Protein AF-D2Z593-F1 (afdb_monomer_lite)

pLDDT: mean 83.23, std 17.72, range [41.41, 95.75]

InterPro domains:
  IPR003607 HD/PDEase domain [cd00077] (1-49)
  IPR037522 HD-GYP domain [PF13487] (2-49)
  IPR037522 HD-GYP domain [PS51832] (1-62)
  IPR052020 Cyclic di-GMP and 3'3'-cGAMP-specific phosphodiesterases [PTHR45228] (1-47)

Structure (mmCIF, N/CA/C/O backbone):
data_AF-D2Z593-F1
#
_entry.id   AF-D2Z593-F1
#
loop_
_atom_site.group_PDB
_atom_site.id
_atom_site.type_symbol
_atom_site.label_atom_id
_atom_site.label_alt_id
_atom_site.label_comp_id
_atom_site.label_asym_id
_atom_site.label_entity_id
_atom_site.label_seq_id
_atom_site.pdbx_PDB_ins_code
_atom_site.Cartn_x
_atom_site.Cartn_y
_atom_site.Cartn_z
_atom_site.occupancy
_atom_site.B_iso_or_equiv
_atom_site.auth_seq_id
_atom_site.auth_comp_id
_atom_site.auth_asym_id
_atom_site.auth_atom_id
_atom_site.pdbx_PDB_model_num
ATOM 1 N N . MET A 1 1 ? -4.412 13.837 -4.465 1.00 74.56 1 MET A N 1
ATOM 2 C CA . MET A 1 1 ? -3.368 12.797 -4.632 1.00 74.56 1 MET A CA 1
ATOM 3 C C . MET A 1 1 ? -3.798 11.373 -4.244 1.00 74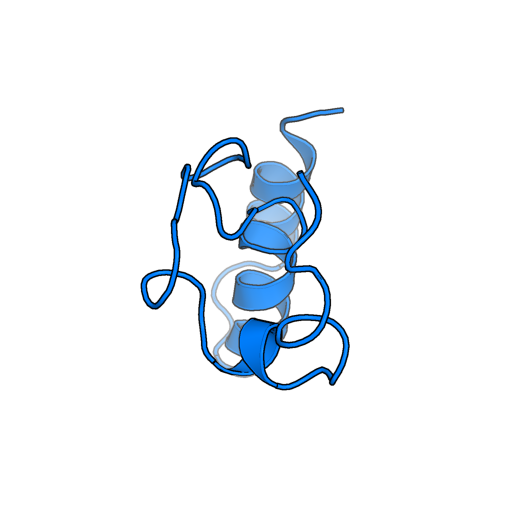.56 1 MET A C 1
ATOM 5 O O . MET A 1 1 ? -2.960 10.490 -4.285 1.00 74.56 1 MET A O 1
ATOM 9 N N . ARG A 1 2 ? -5.074 11.078 -3.938 1.00 84.25 2 ARG A N 1
ATOM 10 C CA . ARG A 1 2 ? -5.520 9.779 -3.374 1.00 84.25 2 ARG A CA 1
ATOM 11 C C . ARG A 1 2 ? -5.269 8.530 -4.246 1.00 84.25 2 ARG A C 1
ATOM 13 O O . ARG A 1 2 ? -5.269 7.429 -3.723 1.00 84.25 2 ARG A O 1
ATOM 20 N N . ARG A 1 3 ? -5.042 8.712 -5.553 1.00 92.50 3 ARG A N 1
ATOM 21 C CA . ARG A 1 3 ? -4.759 7.642 -6.529 1.00 92.50 3 ARG A CA 1
ATOM 22 C C . ARG A 1 3 ? -3.277 7.351 -6.773 1.00 92.50 3 ARG A C 1
ATOM 24 O O . ARG A 1 3 ? -2.963 6.421 -7.498 1.00 92.50 3 ARG A O 1
ATOM 31 N N . HIS A 1 4 ? -2.355 8.120 -6.189 1.00 94.94 4 HIS A N 1
ATOM 32 C CA . HIS A 1 4 ? -0.928 7.830 -6.371 1.00 94.94 4 HIS A CA 1
ATOM 33 C C . HIS A 1 4 ? -0.488 6.433 -5.890 1.00 94.94 4 HIS A C 1
ATOM 35 O O . HIS A 1 4 ? 0.481 5.945 -6.463 1.00 94.94 4 HIS A O 1
ATOM 41 N N . PRO A 1 5 ? -1.151 5.767 -4.915 1.00 93.94 5 PRO A N 1
ATOM 42 C CA . PRO A 1 5 ? -0.856 4.369 -4.614 1.00 93.94 5 PRO A CA 1
ATOM 43 C C . PRO A 1 5 ? -1.026 3.470 -5.841 1.00 93.94 5 PRO A C 1
ATOM 45 O O . PRO A 1 5 ? -0.147 2.661 -6.116 1.00 93.94 5 PRO A O 1
ATOM 48 N N . ASP A 1 6 ? -2.102 3.670 -6.610 1.00 93.25 6 ASP A N 1
ATOM 49 C CA . ASP A 1 6 ? -2.382 2.907 -7.831 1.00 93.25 6 ASP A CA 1
ATOM 50 C C . ASP A 1 6 ? -1.295 3.174 -8.880 1.00 93.25 6 ASP A C 1
ATOM 52 O O . ASP A 1 6 ? -0.677 2.249 -9.392 1.00 93.25 6 ASP A O 1
ATOM 56 N N . TYR A 1 7 ? -0.979 4.450 -9.123 1.00 95.31 7 TYR A N 1
ATOM 57 C CA . TYR A 1 7 ? 0.053 4.819 -10.096 1.00 95.31 7 TYR A CA 1
ATOM 58 C C . TYR A 1 7 ? 1.441 4.297 -9.706 1.00 95.31 7 TYR A C 1
ATOM 60 O O . TYR A 1 7 ? 2.244 3.968 -10.571 1.00 95.31 7 TYR A O 1
ATOM 68 N N . ALA A 1 8 ? 1.742 4.215 -8.407 1.00 93.75 8 ALA A N 1
ATOM 69 C CA . ALA A 1 8 ? 2.990 3.635 -7.933 1.00 93.75 8 ALA A CA 1
ATOM 70 C C . ALA A 1 8 ? 3.067 2.133 -8.241 1.00 93.75 8 ALA A C 1
ATOM 72 O O . ALA A 1 8 ? 4.135 1.664 -8.618 1.00 93.75 8 ALA A O 1
ATOM 73 N N . VAL A 1 9 ? 1.960 1.390 -8.137 1.00 94.31 9 VAL A N 1
ATOM 74 C CA . VAL A 1 9 ? 1.913 -0.020 -8.565 1.00 94.31 9 VAL A CA 1
ATOM 75 C C . VAL A 1 9 ? 2.165 -0.138 -10.058 1.00 94.31 9 VAL A C 1
ATOM 77 O O . VAL A 1 9 ? 3.014 -0.933 -10.454 1.00 94.31 9 VAL A O 1
ATOM 80 N N . ASP A 1 10 ? 1.501 0.696 -10.861 1.00 95.19 10 ASP A N 1
ATOM 81 C CA . ASP A 1 10 ? 1.673 0.699 -12.316 1.00 95.19 10 ASP A CA 1
ATOM 82 C C . ASP A 1 10 ? 3.141 0.950 -12.709 1.00 95.19 10 ASP A C 1
ATOM 84 O O . ASP A 1 10 ? 3.666 0.315 -13.621 1.00 95.19 10 ASP A O 1
ATOM 88 N N . ILE A 1 11 ? 3.833 1.845 -11.991 1.00 95.75 11 ILE A N 1
ATOM 89 C CA . ILE A 1 11 ? 5.259 2.144 -12.204 1.00 95.75 11 ILE A CA 1
ATOM 90 C C . ILE A 1 11 ? 6.161 0.990 -11.747 1.00 95.75 11 ILE A C 1
ATOM 92 O O . ILE A 1 11 ? 7.164 0.701 -12.399 1.00 95.75 11 ILE A O 1
ATOM 96 N N . LEU A 1 12 ? 5.845 0.353 -10.617 1.00 95.25 12 LEU A N 1
ATOM 97 C CA . LEU A 1 12 ? 6.639 -0.749 -10.068 1.00 95.25 12 LEU A CA 1
ATOM 98 C C . LEU A 1 12 ? 6.532 -2.022 -10.924 1.00 95.25 12 LEU A C 1
ATOM 100 O O . LEU A 1 12 ? 7.468 -2.825 -10.928 1.00 95.25 12 LEU A O 1
ATOM 104 N N . GLY A 1 13 ? 5.422 -2.207 -11.646 1.00 94.06 13 GLY A N 1
ATOM 105 C CA . GLY A 1 13 ? 5.154 -3.404 -12.445 1.00 94.06 13 GLY A CA 1
ATOM 106 C C . GLY A 1 13 ? 5.129 -4.681 -11.599 1.00 94.06 13 GLY A C 1
ATOM 107 O O . GLY A 1 13 ? 5.077 -4.614 -10.373 1.00 94.06 13 GLY A O 1
ATOM 108 N N . ASP A 1 14 ? 5.227 -5.852 -12.233 1.00 94.44 14 ASP A N 1
ATOM 109 C CA . ASP A 1 14 ? 4.967 -7.157 -11.588 1.00 94.44 14 ASP A CA 1
ATOM 110 C C . ASP A 1 14 ? 6.228 -7.955 -11.206 1.00 94.44 14 ASP A C 1
ATOM 112 O O . ASP A 1 14 ? 6.178 -9.160 -10.975 1.00 94.44 14 ASP A O 1
ATOM 116 N N . SER A 1 15 ? 7.389 -7.302 -11.108 1.00 94.62 15 SER A N 1
ATOM 117 C CA . SER A 1 15 ? 8.629 -7.978 -10.690 1.00 94.62 15 SER A CA 1
ATOM 118 C C . SER A 1 15 ? 8.501 -8.559 -9.277 1.00 94.62 15 SER A C 1
ATOM 120 O O . SER A 1 15 ? 8.108 -7.839 -8.354 1.00 94.62 15 SER A O 1
ATOM 122 N N . GLU A 1 16 ? 8.874 -9.826 -9.072 1.00 93.75 16 GLU A N 1
ATOM 123 C CA . GLU A 1 16 ? 8.854 -10.476 -7.748 1.00 93.75 16 GLU A CA 1
ATOM 124 C C . GLU A 1 16 ? 9.714 -9.723 -6.722 1.00 93.75 16 GLU A C 1
ATOM 126 O O . GLU A 1 16 ? 9.319 -9.552 -5.570 1.00 93.75 16 GLU A O 1
ATOM 131 N N . TRP A 1 17 ? 10.84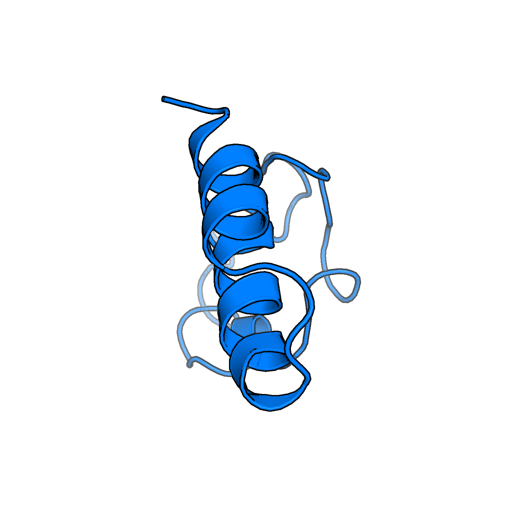3 -9.160 -7.161 1.00 95.19 17 TRP A N 1
ATOM 132 C CA . TRP A 1 17 ? 11.747 -8.369 -6.319 1.00 95.19 17 TRP A CA 1
ATOM 133 C C . TRP A 1 17 ? 11.107 -7.091 -5.762 1.00 95.19 17 TRP A C 1
ATOM 135 O O . TRP A 1 17 ? 11.573 -6.549 -4.761 1.00 95.19 17 TRP A O 1
ATOM 145 N N . LEU A 1 18 ? 10.044 -6.600 -6.405 1.00 95.44 18 LEU A N 1
ATOM 146 C CA . LEU A 1 18 ? 9.330 -5.381 -6.024 1.00 95.44 18 LEU A CA 1
ATOM 147 C C . LEU A 1 18 ? 8.009 -5.659 -5.300 1.00 95.44 18 LEU A C 1
ATOM 149 O O . LEU A 1 18 ? 7.291 -4.715 -4.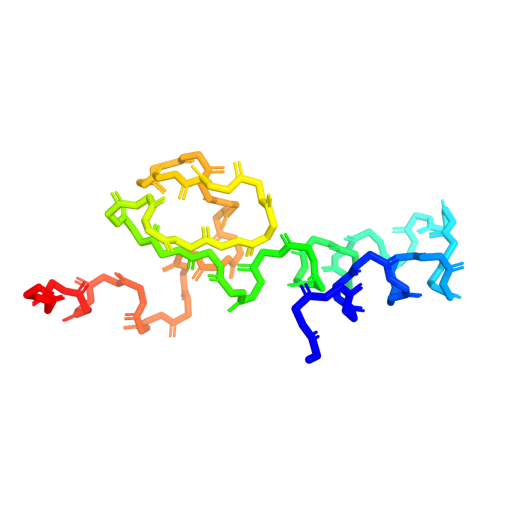976 1.00 95.44 18 LEU A O 1
ATOM 153 N N . GLU A 1 19 ? 7.698 -6.918 -4.987 1.00 93.25 19 GLU A N 1
ATOM 154 C CA . GLU A 1 19 ? 6.454 -7.284 -4.300 1.00 93.25 19 GLU A CA 1
ATOM 155 C C . GLU A 1 19 ? 6.297 -6.546 -2.969 1.00 93.25 19 GLU A C 1
ATOM 157 O O . GLU A 1 19 ? 5.258 -5.946 -2.693 1.00 93.25 19 GLU A O 1
ATOM 162 N N . MET A 1 20 ? 7.373 -6.469 -2.186 1.00 93.12 20 MET A N 1
ATOM 163 C CA . MET A 1 20 ? 7.373 -5.717 -0.934 1.00 93.12 20 MET A CA 1
ATOM 164 C C . MET A 1 20 ? 7.077 -4.224 -1.153 1.00 93.12 20 MET A C 1
ATOM 166 O O . MET A 1 20 ? 6.292 -3.625 -0.416 1.00 93.12 20 MET A O 1
ATOM 170 N N . ALA A 1 21 ? 7.669 -3.619 -2.186 1.00 93.81 21 ALA A N 1
ATOM 171 C CA . ALA A 1 21 ? 7.440 -2.216 -2.516 1.00 93.81 21 ALA A CA 1
ATOM 172 C C . ALA A 1 21 ? 5.986 -1.970 -2.948 1.00 93.81 21 ALA A C 1
ATOM 174 O O . ALA A 1 21 ? 5.381 -0.996 -2.501 1.00 93.81 21 ALA A O 1
ATOM 175 N N . ARG A 1 22 ? 5.392 -2.876 -3.740 1.00 94.06 22 ARG A N 1
ATOM 176 C CA . ARG A 1 22 ? 3.968 -2.819 -4.111 1.00 94.06 22 ARG A CA 1
ATOM 177 C C . ARG A 1 22 ? 3.063 -2.931 -2.894 1.00 94.06 22 ARG A C 1
ATOM 179 O O . ARG A 1 22 ? 2.116 -2.153 -2.769 1.00 94.06 22 ARG A O 1
ATOM 186 N N . GLN A 1 23 ? 3.351 -3.847 -1.973 1.00 92.81 23 GLN A N 1
ATOM 187 C CA . GLN A 1 23 ? 2.574 -3.990 -0.740 1.00 92.81 23 GLN A CA 1
ATOM 188 C C . GLN A 1 23 ? 2.623 -2.719 0.110 1.00 92.81 23 GLN A C 1
ATOM 190 O O . GLN A 1 23 ? 1.583 -2.258 0.578 1.00 92.81 23 GLN A O 1
ATOM 195 N N . ILE A 1 24 ? 3.793 -2.092 0.258 1.00 92.44 24 ILE A N 1
ATOM 196 C CA . ILE A 1 24 ? 3.917 -0.803 0.952 1.00 92.44 24 ILE A CA 1
ATOM 197 C C . ILE A 1 24 ? 3.134 0.284 0.199 1.00 92.44 24 ILE A C 1
ATOM 199 O O . ILE A 1 24 ? 2.286 0.957 0.788 1.00 92.44 24 ILE A O 1
ATOM 203 N N . ALA A 1 25 ? 3.348 0.425 -1.111 1.00 94.12 25 ALA A N 1
ATOM 204 C CA . ALA A 1 25 ? 2.682 1.428 -1.940 1.00 94.12 25 ALA A CA 1
ATOM 205 C C . ALA A 1 25 ? 1.153 1.327 -1.853 1.00 94.12 25 ALA A C 1
ATOM 207 O O . ALA A 1 25 ? 0.475 2.335 -1.698 1.00 94.12 25 ALA A O 1
ATOM 208 N N . THR A 1 26 ? 0.602 0.119 -1.839 1.00 93.12 26 THR A N 1
ATOM 209 C CA . THR A 1 26 ? -0.850 -0.117 -1.813 1.00 93.12 26 THR A CA 1
ATOM 210 C C . THR A 1 26 ? -1.469 -0.138 -0.422 1.00 93.12 26 THR A C 1
ATOM 212 O O . THR A 1 26 ? -2.684 -0.296 -0.314 1.00 93.12 26 THR A O 1
ATOM 215 N N . THR A 1 27 ? -0.673 -0.037 0.645 1.00 93.50 27 THR A N 1
ATOM 216 C CA . THR A 1 27 ? -1.196 -0.086 2.021 1.00 93.50 27 THR A CA 1
ATOM 217 C C . THR A 1 27 ? -0.767 1.072 2.902 1.00 93.50 27 THR A C 1
ATOM 219 O O . THR A 1 27 ? -1.291 1.217 4.002 1.00 93.50 27 THR A O 1
ATOM 222 N N . HIS A 1 28 ? 0.144 1.939 2.453 1.00 91.44 28 HIS A N 1
ATOM 223 C CA . HIS A 1 28 ? 0.709 2.963 3.330 1.00 91.44 28 HIS A CA 1
ATOM 224 C C . HIS A 1 28 ? -0.299 4.017 3.835 1.00 91.44 28 HIS A C 1
ATOM 226 O O . HIS A 1 28 ? -0.043 4.648 4.864 1.00 91.44 28 HIS A O 1
ATOM 232 N N . HIS A 1 29 ? -1.461 4.146 3.181 1.00 93.62 29 HIS A N 1
ATOM 233 C CA . HIS A 1 29 ? -2.594 4.983 3.612 1.00 93.62 29 HIS A CA 1
ATOM 234 C C . HIS A 1 29 ? -3.739 4.206 4.281 1.00 93.62 29 HIS A C 1
ATOM 236 O O . HIS A 1 29 ? -4.738 4.813 4.668 1.00 93.62 29 HIS A O 1
ATOM 242 N N . GLU A 1 30 ? -3.619 2.886 4.443 1.00 93.06 30 GLU A N 1
ATOM 243 C CA . GLU A 1 30 ? -4.624 2.071 5.137 1.00 93.06 30 GLU A CA 1
ATOM 244 C C . GLU A 1 30 ? -4.596 2.341 6.638 1.00 93.06 30 GLU A C 1
ATOM 246 O O . GLU A 1 30 ? -3.531 2.538 7.223 1.00 93.06 30 GLU A O 1
ATOM 251 N N . LYS A 1 31 ? -5.750 2.333 7.292 1.00 90.19 31 LYS A N 1
ATOM 252 C CA . LYS A 1 31 ? -5.860 2.615 8.726 1.00 90.19 31 LYS A CA 1
ATOM 253 C C . LYS A 1 31 ? -6.514 1.441 9.427 1.00 90.19 31 LYS A C 1
ATOM 255 O O . LYS A 1 31 ? -7.353 0.765 8.849 1.00 90.19 31 LYS A O 1
ATOM 260 N N . TRP A 1 32 ? -6.139 1.207 10.680 1.00 86.94 32 TRP A N 1
ATOM 261 C CA . TRP A 1 32 ? -6.605 0.045 11.440 1.00 86.94 32 TRP A CA 1
ATOM 262 C C . TRP A 1 32 ? -8.136 -0.013 11.588 1.00 86.94 32 TRP A C 1
ATOM 264 O O . TRP A 1 32 ? -8.710 -1.099 11.581 1.00 86.94 32 TRP A O 1
ATOM 274 N N . ASP A 1 33 ? -8.786 1.150 11.668 1.00 89.69 33 ASP A N 1
ATOM 275 C CA . ASP A 1 33 ? -10.243 1.330 11.737 1.00 89.69 33 ASP A CA 1
ATOM 276 C C . ASP A 1 33 ? -10.972 1.100 10.395 1.00 89.69 33 ASP A C 1
ATOM 278 O O . ASP A 1 33 ? -12.200 1.047 10.364 1.00 89.69 33 ASP A O 1
ATOM 282 N N . GLY A 1 34 ? -10.241 0.959 9.284 1.00 92.94 34 GLY A N 1
ATOM 283 C CA . GLY A 1 34 ? -10.795 0.829 7.937 1.00 92.94 34 GLY A CA 1
ATOM 284 C C . GLY A 1 34 ? -11.148 2.152 7.247 1.00 92.94 34 GLY A C 1
ATOM 285 O O . GLY A 1 34 ? -11.637 2.124 6.121 1.00 92.94 34 GLY A O 1
ATOM 286 N N . SER A 1 35 ? -10.879 3.319 7.851 1.00 93.50 35 SER A N 1
ATOM 287 C CA . SER A 1 35 ? -11.119 4.627 7.205 1.00 93.50 35 SER A CA 1
ATOM 288 C C . SER A 1 35 ? -10.042 5.012 6.175 1.00 93.50 35 SER A C 1
ATOM 290 O O . SER A 1 35 ? -10.081 6.094 5.578 1.00 93.50 35 SER A O 1
ATOM 292 N N . GLY A 1 36 ? -9.059 4.129 5.974 1.00 92.12 36 GLY A N 1
ATOM 293 C CA . GLY A 1 36 ? -7.968 4.272 5.020 1.00 92.12 36 GLY A CA 1
ATOM 294 C C . GLY A 1 36 ? -8.361 4.021 3.562 1.00 92.12 36 GLY A C 1
ATOM 295 O O . GLY A 1 36 ? -9.520 3.809 3.210 1.00 92.12 36 GLY A O 1
ATOM 296 N N . TYR A 1 37 ? -7.368 4.113 2.684 1.00 94.12 37 TYR A N 1
ATOM 297 C CA . TYR A 1 37 ? -7.519 3.927 1.241 1.00 94.12 37 TYR A CA 1
ATOM 298 C C . TYR A 1 37 ? -6.212 3.349 0.660 1.00 94.12 37 TYR A C 1
ATOM 300 O O . TYR A 1 37 ? -5.167 3.474 1.304 1.00 94.12 37 TYR A O 1
ATOM 308 N N . PRO A 1 38 ? -6.206 2.792 -0.567 1.00 92.81 38 PRO A N 1
ATOM 309 C CA . PRO A 1 38 ? -7.317 2.681 -1.520 1.00 92.81 38 PRO A CA 1
ATOM 310 C C . PRO A 1 38 ? -8.277 1.507 -1.282 1.00 92.81 38 PRO A C 1
ATOM 312 O O . PRO A 1 38 ? -9.382 1.539 -1.817 1.00 92.81 38 PRO A O 1
ATOM 315 N N . ARG A 1 39 ? -7.887 0.492 -0.509 1.00 91.88 39 ARG A N 1
ATOM 316 C CA . ARG A 1 39 ? -8.629 -0.767 -0.352 1.00 91.88 39 ARG A CA 1
ATOM 317 C C . ARG A 1 39 ? -9.547 -0.793 0.870 1.00 91.88 39 ARG A C 1
ATOM 319 O O . ARG A 1 39 ? -10.451 -1.621 0.895 1.00 91.88 39 ARG A O 1
ATOM 326 N N . GLY A 1 40 ? -9.359 0.107 1.836 1.00 93.56 40 GLY A N 1
ATOM 327 C CA . GLY A 1 40 ? -10.197 0.161 3.041 1.00 93.56 40 GLY A CA 1
ATOM 328 C C . GLY A 1 40 ? -9.983 -1.062 3.932 1.00 93.56 40 GLY A C 1
ATOM 329 O O . GLY A 1 40 ? -10.931 -1.597 4.506 1.00 93.56 40 GLY A O 1
ATOM 330 N N . LEU A 1 41 ? -8.738 -1.540 3.987 1.00 93.56 41 LEU A N 1
ATOM 331 C CA . LEU A 1 41 ? -8.343 -2.675 4.815 1.00 93.56 41 LEU A CA 1
ATOM 332 C C . LEU A 1 41 ? -8.416 -2.263 6.284 1.00 93.56 41 LEU A C 1
ATOM 334 O O . LEU A 1 41 ? -8.078 -1.132 6.632 1.00 93.56 41 LEU A O 1
ATOM 338 N N . LYS A 1 42 ? -8.822 -3.192 7.148 1.00 93.19 42 LYS A N 1
ATOM 339 C CA . LYS A 1 42 ? -8.962 -2.962 8.587 1.00 93.19 42 LYS A CA 1
ATOM 340 C C . LYS A 1 42 ? -8.249 -4.047 9.370 1.00 93.19 42 LYS A C 1
ATOM 342 O O . LYS A 1 42 ? -8.198 -5.198 8.947 1.00 93.19 42 LYS A O 1
ATOM 347 N N . GLY A 1 43 ? -7.752 -3.688 10.545 1.00 90.56 43 GLY A N 1
ATOM 348 C CA . GLY A 1 43 ? -7.139 -4.651 11.447 1.00 90.56 43 GLY A CA 1
ATOM 349 C C . GLY A 1 43 ? -6.098 -5.544 10.773 1.00 90.56 43 GLY A C 1
ATOM 350 O O . GLY A 1 43 ? -5.163 -5.078 10.120 1.00 90.56 43 GLY A O 1
ATOM 351 N N . GLU A 1 44 ? -6.309 -6.846 10.917 1.00 91.31 44 GLU A N 1
ATOM 352 C CA . GLU A 1 44 ? -5.415 -7.889 10.421 1.00 91.31 44 GLU A CA 1
ATOM 353 C C . GLU A 1 44 ? -5.445 -8.066 8.896 1.00 91.31 44 GLU A C 1
ATOM 355 O O . GLU A 1 44 ? -4.539 -8.690 8.349 1.00 91.31 44 GLU A O 1
ATOM 360 N N . ASP A 1 45 ? -6.405 -7.449 8.195 1.00 91.50 45 ASP A N 1
ATOM 361 C CA . ASP A 1 45 ? -6.426 -7.425 6.726 1.00 91.50 45 ASP A CA 1
ATOM 362 C C . ASP A 1 45 ? -5.275 -6.568 6.160 1.00 91.50 45 ASP A C 1
ATOM 364 O O . ASP A 1 45 ? -4.920 -6.667 4.984 1.00 91.50 45 ASP A O 1
ATOM 368 N N . ILE A 1 46 ? -4.673 -5.712 6.994 1.00 91.31 46 ILE A N 1
ATOM 369 C CA . ILE A 1 46 ? -3.487 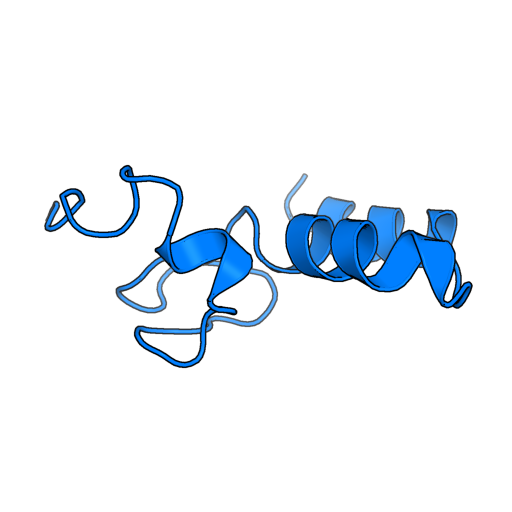-4.933 6.647 1.00 91.31 46 ILE A CA 1
ATOM 370 C C . ILE A 1 46 ? -2.247 -5.842 6.731 1.00 91.31 46 ILE A C 1
ATOM 372 O O . ILE A 1 46 ? -2.011 -6.418 7.789 1.00 91.31 46 ILE A O 1
ATOM 376 N N . PRO A 1 47 ? -1.388 -5.933 5.695 1.00 87.56 47 PRO A N 1
ATOM 377 C CA . PRO A 1 47 ? -0.239 -6.836 5.684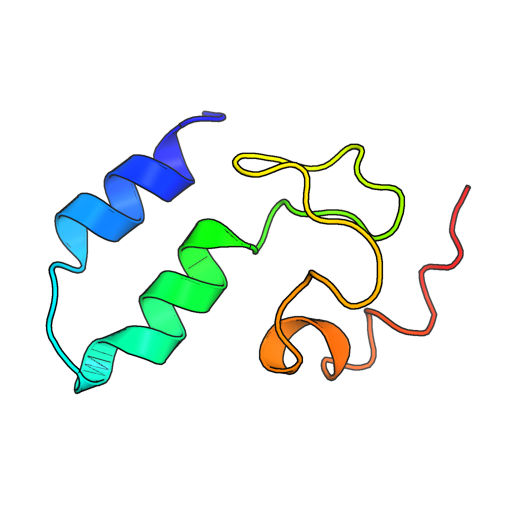 1.00 87.56 47 PRO A CA 1
ATOM 378 C C . PRO A 1 47 ? 0.686 -6.701 6.911 1.00 87.56 47 PRO A C 1
ATOM 380 O O . PRO A 1 47 ? 0.987 -5.574 7.321 1.00 87.56 47 PRO A O 1
ATOM 383 N N . PRO A 1 48 ? 1.227 -7.812 7.453 1.00 80.81 48 PRO A N 1
ATOM 384 C CA . PRO A 1 48 ? 2.071 -7.813 8.655 1.00 80.81 48 PRO A CA 1
ATOM 385 C C . PRO A 1 48 ? 3.280 -6.876 8.588 1.00 80.81 48 PRO A C 1
ATOM 387 O O . PRO A 1 48 ? 3.607 -6.220 9.572 1.00 80.81 48 PRO A O 1
ATOM 390 N N . LEU A 1 49 ? 3.894 -6.730 7.407 1.00 78.38 49 LEU A N 1
ATOM 391 C CA . LEU A 1 49 ? 4.997 -5.791 7.168 1.00 78.38 49 LEU A CA 1
ATOM 392 C C . LEU A 1 49 ? 4.649 -4.349 7.579 1.00 78.38 49 LEU A C 1
ATOM 394 O O . LEU A 1 49 ? 5.513 -3.590 8.011 1.00 78.38 49 LEU A O 1
ATOM 398 N N . ARG A 1 50 ? 3.375 -3.965 7.464 1.00 71.00 50 ARG A N 1
ATOM 399 C CA . ARG A 1 50 ? 2.874 -2.673 7.935 1.00 71.00 50 ARG A CA 1
ATOM 400 C C . ARG A 1 50 ? 2.533 -2.698 9.428 1.00 71.00 50 ARG A C 1
ATOM 402 O O . ARG A 1 50 ? 2.760 -1.695 10.106 1.00 71.00 50 ARG A O 1
ATOM 409 N N . GLN A 1 51 ? 2.034 -3.822 9.942 1.00 64.94 51 GLN A N 1
ATOM 410 C CA . GLN A 1 51 ? 1.680 -3.987 11.356 1.00 64.94 51 GLN A CA 1
ATOM 411 C C . GLN A 1 51 ? 2.903 -3.868 12.289 1.00 64.94 51 GLN A C 1
ATOM 413 O O . GLN A 1 51 ? 2.796 -3.287 13.371 1.00 64.94 51 GLN A O 1
ATOM 418 N N . ASP A 1 52 ? 4.066 -4.376 11.864 1.00 51.69 52 ASP A N 1
ATOM 419 C CA . ASP A 1 52 ? 5.228 -4.602 12.740 1.00 51.69 52 ASP A CA 1
ATOM 420 C C . ASP A 1 52 ? 6.235 -3.443 12.831 1.00 51.69 52 ASP A C 1
ATOM 422 O O . ASP A 1 52 ? 7.252 -3.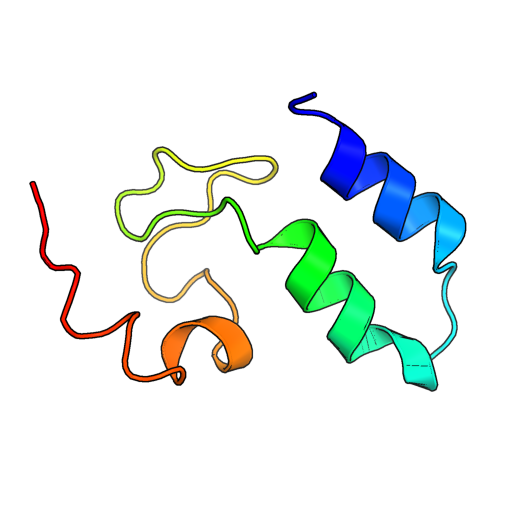540 13.514 1.00 51.69 52 ASP A O 1
ATOM 426 N N . SER A 1 53 ? 5.930 -2.286 12.242 1.00 46.97 53 SER A N 1
ATOM 427 C CA . SER A 1 53 ? 6.775 -1.081 12.332 1.00 46.97 53 SER A CA 1
ATOM 428 C C . SER A 1 53 ? 6.816 -0.423 13.726 1.00 46.97 53 SER A C 1
ATOM 430 O O . SER A 1 53 ? 7.279 0.707 13.860 1.00 46.97 53 SER A O 1
ATOM 432 N N . GLY A 1 54 ? 6.296 -1.067 14.781 1.00 44.00 54 GLY A N 1
ATOM 433 C CA . GLY A 1 54 ? 6.210 -0.504 16.141 1.00 44.00 54 GLY A CA 1
ATOM 434 C C . GLY A 1 54 ? 5.255 0.694 16.278 1.00 44.00 54 GLY A C 1
ATOM 435 O O . GLY A 1 54 ? 4.814 1.005 17.380 1.00 44.00 54 GLY A O 1
ATOM 436 N N . LEU A 1 55 ? 4.862 1.308 15.161 1.00 51.38 55 LEU A N 1
ATOM 437 C CA . LEU A 1 55 ? 3.876 2.379 15.058 1.00 51.38 55 LEU A CA 1
ATOM 438 C C . LEU A 1 55 ? 2.442 1.827 14.971 1.00 51.38 55 LEU A C 1
ATOM 440 O O . LEU A 1 55 ? 1.518 2.460 15.463 1.00 51.38 55 LEU A O 1
ATOM 444 N N . GLY A 1 56 ? 2.239 0.620 14.428 1.00 44.62 56 GLY A N 1
ATOM 445 C CA . GLY A 1 56 ? 0.901 0.039 14.234 1.00 44.62 56 GLY A CA 1
ATOM 446 C C . GLY A 1 56 ? 0.192 -0.417 15.517 1.00 44.62 56 GLY A C 1
ATOM 447 O O . GLY A 1 56 ? -1.025 -0.310 15.613 1.00 44.62 56 GLY A O 1
ATOM 448 N N . ARG A 1 57 ? 0.931 -0.881 16.537 1.00 48.03 57 ARG A N 1
ATOM 449 C CA . ARG A 1 57 ? 0.337 -1.390 17.795 1.00 48.03 57 ARG A CA 1
ATOM 450 C C . ARG A 1 57 ? 0.016 -0.307 18.832 1.00 48.03 57 ARG A C 1
ATOM 452 O O . ARG A 1 57 ? -0.739 -0.582 19.761 1.00 48.03 57 ARG A O 1
ATOM 459 N N . HIS A 1 58 ? 0.589 0.892 18.699 1.00 47.50 58 HIS A N 1
ATOM 460 C CA . HIS A 1 58 ? 0.379 2.010 19.635 1.00 47.50 58 HIS A CA 1
ATOM 461 C C . HIS A 1 58 ? -0.521 3.124 19.094 1.00 47.50 58 HIS A C 1
ATOM 463 O O . HIS A 1 58 ? -0.978 3.955 19.873 1.00 47.50 58 HIS A O 1
ATOM 469 N N . ILE A 1 59 ? -0.870 3.108 17.805 1.00 50.50 59 ILE A N 1
ATOM 470 C CA . ILE A 1 59 ? -1.939 3.956 17.267 1.00 50.50 59 ILE A CA 1
ATOM 471 C C . ILE A 1 59 ? -3.275 3.220 17.474 1.00 50.50 59 ILE A C 1
ATOM 473 O O . ILE A 1 59 ? -3.988 2.874 16.539 1.00 50.50 59 ILE A O 1
ATOM 477 N N . ARG A 1 60 ? -3.612 2.957 18.745 1.00 49.59 60 ARG A N 1
ATOM 478 C CA . ARG A 1 60 ? -5.005 3.072 19.190 1.00 49.59 60 ARG A CA 1
ATOM 479 C C . ARG A 1 60 ? -5.236 4.569 19.358 1.00 49.59 60 ARG A C 1
ATOM 481 O O . ARG A 1 60 ? -5.053 5.091 20.450 1.00 49.59 60 ARG A O 1
ATOM 488 N N . GLN A 1 61 ? -5.473 5.277 18.270 1.00 41.41 61 GLN A N 1
ATOM 489 C CA . GLN A 1 61 ? -5.833 6.686 18.341 1.00 41.41 61 GLN A CA 1
ATOM 490 C C . GLN A 1 61 ? -7.134 6.812 17.572 1.00 41.41 61 GLN A C 1
ATOM 492 O O . GLN A 1 61 ? -7.125 6.626 16.360 1.00 41.41 61 GLN A O 1
ATOM 497 N N . ASP A 1 62 ? -8.199 6.967 18.358 1.00 43.56 62 ASP A N 1
ATOM 498 C CA . ASP A 1 62 ? -9.384 7.794 18.115 1.00 43.56 62 ASP A CA 1
ATOM 499 C C . ASP A 1 62 ? -10.042 7.762 16.724 1.00 43.56 62 ASP A C 1
ATOM 501 O O . ASP A 1 62 ? -9.430 8.207 15.726 1.00 43.56 62 ASP A O 1
#

Organism: NCBI:txid469381

Sequence (62 aa):
MRRHPDYAVDILGDSEWLEMARQIATTHHEKWDGSGYPRGLKGEDIPPLRQDSGLGRHIRQD

Foldseek 3Di:
DQCVLVVQDVVQDDDPVCPVVNLCSQPVQEAQCQPGDDVSQHNPSRDVVVCPPVVNVPPPDD

Secondary structure (DSSP, 8-state):
-TTHHHHHHHHHTT-GGGHHHHHHHHHTT--TTS--SSS---GGGS-HHHHTSSSTTT----

Radius of gyration: 12.04 Å; chains: 1; bounding box: 23×23×32 Å